Protein AF-K6UFD4-F1 (afdb_monomer_lite)

Radius of gyration: 28.48 Å; chains: 1; bounding box: 59×60×74 Å

Foldseek 3Di:
DDPVVVVVLVVVVVVVCVVCVVPPDPVVVVVVVVVNVVVVVLVVLLVVLVCLCPVDPDQQAQVSLQVSQVSLQVSLVPQDQDPDPSLVSSQVSQVVQLVSLVPYPDHPVPRDSHHDRSHDDDVCVVVVVVVVVVVVVVVVVVVVVVVVVVPDDCPPDDVVPPPPDD

Structure (mmCIF, N/CA/C/O ba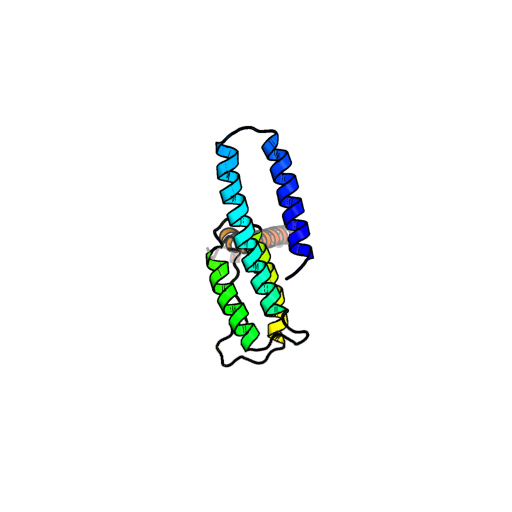ckbone):
data_AF-K6UFD4-F1
#
_entry.id   AF-K6UFD4-F1
#
loop_
_atom_site.group_PDB
_atom_site.id
_atom_site.type_symbol
_atom_site.label_atom_id
_atom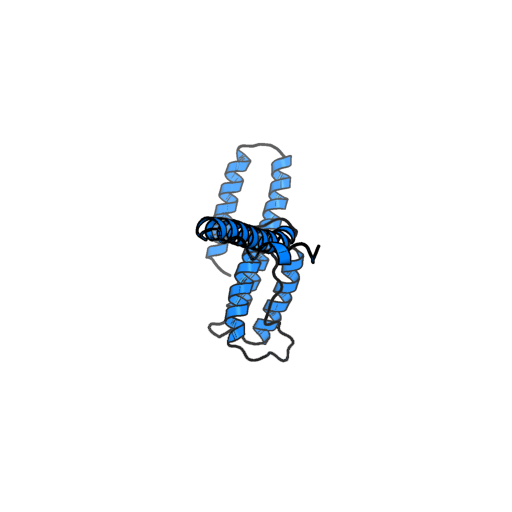_site.label_alt_id
_atom_site.label_comp_id
_atom_site.label_asym_id
_atom_site.label_entity_id
_atom_site.label_seq_id
_atom_site.pdbx_PDB_ins_code
_atom_site.Cartn_x
_atom_site.Cartn_y
_atom_site.Cartn_z
_atom_site.occupancy
_atom_site.B_iso_or_equiv
_atom_site.auth_seq_id
_atom_site.auth_comp_id
_atom_site.auth_asym_id
_atom_site.auth_atom_id
_atom_site.pdbx_PDB_model_num
ATOM 1 N N . LYS A 1 1 ? -2.598 -8.172 17.985 1.00 43.50 1 LYS A N 1
ATOM 2 C CA . LYS A 1 1 ? -3.278 -6.930 18.439 1.00 43.50 1 LYS A CA 1
ATOM 3 C C . LYS A 1 1 ? -2.211 -5.929 18.880 1.00 43.50 1 LYS A C 1
ATOM 5 O O . LYS A 1 1 ? -1.584 -6.137 19.914 1.00 43.50 1 LYS A O 1
ATOM 10 N N . ASN A 1 2 ? -1.927 -4.923 18.053 1.00 45.84 2 ASN A N 1
ATOM 11 C CA . ASN A 1 2 ? -0.802 -4.005 18.233 1.00 45.84 2 ASN A CA 1
ATOM 12 C C . ASN A 1 2 ? -1.137 -2.916 19.274 1.00 45.84 2 ASN A C 1
ATOM 14 O O . ASN A 1 2 ? -1.924 -2.007 19.019 1.00 45.84 2 ASN A O 1
ATOM 18 N N . LYS A 1 3 ? -0.582 -3.054 20.484 1.00 49.50 3 LYS A N 1
ATOM 19 C CA . LYS A 1 3 ? -0.939 -2.278 21.687 1.00 49.50 3 LYS A CA 1
ATOM 20 C C . LYS A 1 3 ? -0.714 -0.764 21.536 1.00 49.50 3 LYS A C 1
ATOM 22 O O . LYS A 1 3 ? -1.431 0.005 22.162 1.00 49.50 3 LYS A O 1
ATOM 27 N N . ASN A 1 4 ? 0.223 -0.343 20.684 1.00 59.38 4 ASN A N 1
ATOM 28 C CA . ASN A 1 4 ? 0.596 1.068 20.523 1.00 59.38 4 ASN A CA 1
ATOM 29 C C . ASN A 1 4 ? -0.404 1.872 19.682 1.00 59.38 4 ASN A C 1
ATOM 31 O O . ASN A 1 4 ? -0.636 3.041 19.977 1.00 59.38 4 ASN A O 1
ATOM 35 N N . TYR A 1 5 ? -1.038 1.244 18.687 1.00 59.28 5 TYR A N 1
ATOM 36 C CA . TYR A 1 5 ? -2.071 1.899 17.878 1.00 59.28 5 TYR A CA 1
ATOM 37 C C . TYR A 1 5 ? -3.279 2.287 18.733 1.00 59.28 5 TYR A C 1
ATOM 39 O O . TYR A 1 5 ? -3.730 3.425 18.682 1.00 59.28 5 TYR A O 1
ATOM 47 N N . ASN A 1 6 ? -3.733 1.371 19.593 1.00 63.78 6 ASN A N 1
ATOM 48 C CA . ASN A 1 6 ? -4.862 1.628 20.486 1.00 63.78 6 ASN A CA 1
ATOM 49 C C . ASN A 1 6 ? -4.595 2.801 21.439 1.00 63.78 6 ASN A C 1
ATOM 51 O O . ASN A 1 6 ? -5.511 3.546 21.754 1.00 63.78 6 ASN A O 1
ATOM 55 N N . VAL A 1 7 ? -3.350 2.983 21.887 1.00 74.56 7 VAL A N 1
ATOM 56 C CA . VAL A 1 7 ? -2.982 4.097 22.774 1.00 74.56 7 VAL A CA 1
ATOM 57 C C . VAL A 1 7 ? -3.005 5.429 22.025 1.00 74.56 7 VAL A C 1
ATOM 59 O O . VAL A 1 7 ? -3.594 6.383 22.520 1.00 74.56 7 VAL A O 1
ATOM 62 N N . ALA A 1 8 ? -2.406 5.494 20.832 1.00 68.38 8 ALA A N 1
ATOM 63 C CA . ALA A 1 8 ? -2.422 6.706 20.011 1.00 68.38 8 ALA A CA 1
ATOM 64 C C . ALA A 1 8 ? -3.846 7.083 19.571 1.00 68.38 8 ALA A C 1
ATOM 66 O O . ALA A 1 8 ? -4.207 8.257 19.590 1.00 68.38 8 ALA A O 1
ATOM 67 N N . PHE A 1 9 ? -4.659 6.080 19.233 1.00 70.00 9 PHE A N 1
ATOM 68 C CA . PHE A 1 9 ? -6.063 6.260 18.893 1.00 70.00 9 PHE A CA 1
ATOM 69 C C . PHE A 1 9 ? -6.863 6.819 20.075 1.00 70.00 9 PHE A C 1
ATOM 71 O O . PHE A 1 9 ? -7.503 7.854 19.930 1.00 70.00 9 PHE A O 1
ATOM 78 N N . ASN A 1 10 ? -6.749 6.206 21.258 1.00 74.19 10 ASN A N 1
ATOM 79 C CA . ASN A 1 10 ? -7.434 6.689 22.458 1.00 74.19 10 ASN A CA 1
ATOM 80 C C . ASN A 1 10 ? -7.034 8.132 22.795 1.00 74.19 10 ASN A C 1
ATOM 82 O O . ASN A 1 10 ? -7.895 8.955 23.076 1.00 74.19 10 ASN A O 1
ATOM 86 N N . LEU A 1 11 ? -5.741 8.458 22.692 1.00 78.00 11 LEU A N 1
ATOM 87 C CA . LEU A 1 11 ? -5.246 9.812 22.932 1.00 78.00 11 LEU A CA 1
ATOM 88 C C . LEU A 1 11 ? -5.854 10.823 21.943 1.00 78.00 11 LEU A C 1
ATOM 90 O O . LEU A 1 11 ? -6.285 11.899 22.348 1.00 78.00 11 LEU A O 1
ATOM 94 N N . TYR A 1 12 ? -5.903 10.482 20.652 1.00 69.31 12 TYR A N 1
ATOM 95 C CA . TYR A 1 12 ? -6.516 11.326 19.622 1.00 69.31 12 TYR A CA 1
ATOM 96 C C . TYR A 1 12 ? -8.007 11.556 19.895 1.00 69.31 12 TYR A C 1
ATOM 98 O O . TYR A 1 12 ? -8.468 12.698 19.861 1.00 69.31 12 TYR A O 1
ATOM 106 N N . THR A 1 13 ? -8.736 10.491 20.231 1.00 68.19 13 THR A N 1
ATOM 107 C CA . THR A 1 13 ? -10.149 10.555 20.615 1.00 68.19 13 THR A CA 1
ATOM 108 C C . THR A 1 13 ? -10.356 11.450 21.838 1.00 68.19 13 THR A C 1
ATOM 110 O O . THR A 1 13 ? -11.244 12.300 21.825 1.00 68.19 13 THR A O 1
ATOM 113 N N . ASP A 1 14 ? -9.505 11.343 22.860 1.00 78.38 14 ASP A N 1
ATOM 114 C CA . ASP A 1 14 ? -9.581 12.175 24.066 1.00 78.38 14 ASP A CA 1
ATOM 115 C C . ASP A 1 14 ? -9.354 13.667 23.760 1.00 78.38 14 ASP A C 1
ATOM 117 O O . ASP A 1 14 ? -10.111 14.524 24.231 1.00 78.38 14 ASP A O 1
ATOM 121 N N . PHE A 1 15 ? -8.362 13.997 22.924 1.00 75.25 15 PHE A N 1
ATOM 122 C CA . PHE A 1 15 ? -8.113 15.377 22.490 1.00 75.25 15 PHE A CA 1
ATOM 123 C C . PHE A 1 15 ? -9.288 15.958 21.698 1.00 75.25 15 PHE A C 1
ATOM 125 O O . PHE A 1 15 ? -9.712 17.089 21.957 1.00 75.25 15 PHE A O 1
ATOM 132 N N . LEU A 1 16 ? -9.837 15.185 20.758 1.00 69.56 16 LEU A N 1
ATOM 133 C CA . LEU A 1 16 ? -10.960 15.612 19.926 1.00 69.56 16 LEU A CA 1
ATOM 134 C C . LEU A 1 16 ? -12.228 15.823 20.771 1.00 69.56 16 LEU A C 1
ATOM 136 O O . LEU A 1 16 ? -12.911 16.839 20.632 1.00 69.56 16 LEU A O 1
ATOM 140 N N . ASN A 1 17 ? -12.500 14.905 21.704 1.00 70.31 17 ASN A N 1
ATOM 141 C CA . ASN A 1 17 ? -13.603 14.997 22.663 1.00 70.31 17 ASN A CA 1
ATOM 142 C C . ASN A 1 17 ? -13.525 16.269 23.512 1.00 70.31 17 ASN A C 1
ATOM 144 O O . ASN A 1 17 ? -14.539 16.941 23.700 1.00 70.31 17 ASN A O 1
ATOM 148 N N . SER A 1 18 ? -12.333 16.609 24.006 1.00 73.19 18 SER A N 1
ATOM 149 C CA . SER A 1 18 ? -12.105 17.801 24.829 1.00 73.19 18 SER A CA 1
ATOM 150 C C . SER A 1 18 ? -12.350 19.097 24.051 1.00 73.19 18 SER A C 1
ATOM 152 O O . SER A 1 18 ? -13.041 19.993 24.533 1.00 73.19 18 SER A O 1
ATOM 154 N N . TYR A 1 19 ? -11.860 19.180 22.810 1.00 65.19 19 TYR A N 1
ATOM 155 C CA . TYR A 1 19 ? -12.079 20.341 21.943 1.00 65.19 19 TYR A CA 1
ATOM 156 C C . TYR A 1 19 ? -13.569 20.564 21.636 1.00 65.19 19 TYR A C 1
ATOM 158 O O . TYR A 1 19 ? -14.054 21.692 21.693 1.00 65.19 19 TYR A O 1
ATOM 166 N N . ILE A 1 20 ? -14.305 19.483 21.364 1.00 65.00 20 ILE A N 1
ATOM 167 C CA . ILE A 1 20 ? -15.723 19.533 20.984 1.00 65.00 20 ILE A CA 1
ATOM 168 C C . ILE A 1 20 ? -16.639 19.753 22.190 1.00 65.00 20 ILE A C 1
ATOM 170 O O . ILE A 1 20 ? -17.625 20.465 22.066 1.00 65.00 20 ILE A O 1
ATOM 174 N N . SER A 1 21 ? -16.305 19.228 23.375 1.00 66.12 21 SER A N 1
ATOM 175 C CA . SER A 1 21 ? -17.102 19.450 24.599 1.00 66.12 21 SER A CA 1
ATOM 176 C C . SER A 1 21 ? -17.222 20.933 24.976 1.00 66.12 21 SER A C 1
ATOM 178 O O . SER A 1 21 ? -18.152 21.316 25.682 1.00 66.12 21 SER A O 1
ATOM 180 N N . ASN A 1 22 ? -16.315 21.774 24.470 1.00 64.00 22 ASN A N 1
ATOM 181 C CA . ASN A 1 22 ? -16.366 23.226 24.626 1.00 64.00 22 ASN A CA 1
ATOM 182 C C . ASN A 1 22 ? -17.291 23.932 23.605 1.00 64.00 22 ASN A C 1
ATOM 184 O O . ASN A 1 22 ? -17.552 25.119 23.769 1.00 64.00 22 ASN A O 1
ATOM 188 N N . ASN A 1 23 ? -17.807 23.227 22.588 1.00 59.75 23 ASN A N 1
ATOM 189 C CA . ASN A 1 23 ? -18.678 23.740 21.522 1.00 59.75 23 ASN A CA 1
ATOM 190 C C . ASN A 1 23 ? -19.965 22.883 21.419 1.00 59.75 23 ASN A C 1
ATOM 192 O O . ASN A 1 23 ? -19.977 21.832 20.784 1.00 59.75 23 ASN A O 1
ATOM 196 N N . GLN A 1 24 ? -21.062 23.325 22.047 1.00 57.75 24 GLN A N 1
ATOM 197 C CA . GLN A 1 24 ? -22.331 22.580 22.201 1.00 57.75 24 GLN A CA 1
ATOM 198 C C . GLN A 1 24 ? -23.243 22.540 20.950 1.00 57.75 24 GLN A C 1
ATOM 200 O O . GLN A 1 24 ? -24.464 22.629 21.075 1.00 57.75 24 GLN A O 1
ATOM 205 N N . ASP A 1 25 ? -22.701 22.381 19.743 1.00 64.44 25 ASP A N 1
ATOM 206 C CA . ASP A 1 25 ? -23.536 22.252 18.540 1.00 64.44 25 ASP A CA 1
ATOM 207 C C . ASP A 1 25 ? -23.754 20.778 18.167 1.00 64.44 25 ASP A C 1
ATOM 209 O O . ASP A 1 25 ? -22.836 20.041 17.811 1.00 64.44 25 ASP A O 1
ATOM 213 N N . ASN A 1 26 ? -25.014 20.346 18.187 1.00 62.06 26 ASN A N 1
ATOM 214 C CA . ASN A 1 26 ? -25.474 19.013 17.770 1.00 62.06 26 ASN A CA 1
ATOM 215 C C . ASN A 1 26 ? -25.066 18.629 16.329 1.00 62.06 26 ASN A C 1
ATOM 217 O O . ASN A 1 26 ? -24.885 17.450 16.027 1.00 62.06 26 ASN A O 1
ATOM 221 N N . ILE A 1 27 ? -24.871 19.615 15.451 1.00 62.03 27 ILE A N 1
ATOM 222 C CA . ILE A 1 27 ? -24.346 19.432 14.090 1.00 62.03 27 ILE A CA 1
ATOM 223 C C . ILE A 1 27 ? -22.873 18.986 14.124 1.00 62.03 27 ILE A C 1
ATOM 225 O O . ILE A 1 27 ? -22.475 18.116 13.348 1.00 62.03 27 ILE A O 1
ATOM 229 N N . ILE A 1 28 ? -22.077 19.529 15.053 1.00 64.06 28 ILE A N 1
ATOM 230 C CA . ILE A 1 28 ? -20.660 19.177 15.237 1.00 64.06 28 ILE A CA 1
ATOM 231 C C . ILE A 1 28 ? -20.537 17.731 15.733 1.00 64.06 28 ILE A C 1
ATOM 233 O O . ILE A 1 28 ? -19.641 17.009 15.300 1.00 64.06 28 ILE A O 1
ATOM 237 N N . GLN A 1 29 ? -21.466 17.279 16.579 1.00 64.06 29 GLN A N 1
ATOM 238 C CA . GLN A 1 29 ? -21.485 15.915 17.116 1.00 64.06 29 GLN A CA 1
ATOM 239 C C . GLN A 1 29 ? -21.703 14.849 16.023 1.00 64.06 29 GLN A C 1
ATOM 241 O O . GLN A 1 29 ? -20.949 13.882 15.954 1.00 64.06 29 GLN A O 1
ATOM 246 N N . ASN A 1 30 ? -22.686 15.038 15.137 1.00 62.84 30 ASN A N 1
ATOM 247 C CA . ASN A 1 30 ? -22.963 14.077 14.059 1.00 62.84 30 ASN A CA 1
ATOM 248 C C . ASN A 1 30 ? -21.835 14.049 13.017 1.00 62.84 30 ASN A C 1
ATOM 250 O O . ASN A 1 30 ? -21.415 12.981 12.576 1.00 62.84 30 ASN A O 1
ATOM 254 N N . TYR A 1 31 ? -21.307 15.225 12.663 1.00 60.22 31 TYR A N 1
ATOM 255 C CA . TYR A 1 31 ? -20.167 15.339 11.754 1.00 60.22 31 TYR A CA 1
ATOM 256 C C . TYR A 1 31 ? -18.913 14.657 12.327 1.00 60.22 31 TYR A C 1
ATOM 258 O O . TYR A 1 31 ? -18.156 14.016 11.601 1.00 60.22 31 TYR A O 1
ATOM 266 N N . LYS A 1 32 ? -18.718 14.733 13.649 1.00 66.19 32 LYS A N 1
ATOM 267 C CA . LYS A 1 32 ? -17.635 14.052 14.363 1.00 66.19 32 LYS A CA 1
ATOM 268 C C . LYS A 1 32 ? -17.750 12.531 14.279 1.00 66.19 32 LYS A C 1
ATOM 270 O O . LYS A 1 32 ? -16.756 11.900 13.940 1.00 66.19 32 LYS A O 1
ATOM 275 N N . GLU A 1 33 ? -18.912 11.945 14.564 1.00 64.50 33 GLU A N 1
ATOM 276 C CA . GLU A 1 33 ? -19.080 10.481 14.516 1.00 64.50 33 GLU A CA 1
ATOM 277 C C . GLU A 1 33 ? -18.791 9.924 13.115 1.00 64.50 33 GLU A C 1
ATOM 279 O O . GLU A 1 33 ? -18.127 8.896 12.963 1.00 64.50 33 GLU A O 1
ATOM 284 N N . GLU A 1 34 ? -19.228 10.641 12.079 1.00 65.50 34 GLU A N 1
ATOM 285 C CA . GLU A 1 34 ? -18.965 10.277 10.690 1.00 65.50 34 GLU A CA 1
ATOM 286 C C . GLU A 1 34 ? -17.476 10.428 10.329 1.00 65.50 34 GLU A C 1
ATOM 288 O O . GLU A 1 34 ? -16.876 9.505 9.771 1.00 65.50 34 GLU A O 1
ATOM 293 N N . CYS A 1 35 ? -16.839 11.540 10.713 1.00 66.81 35 CYS A N 1
ATOM 294 C CA . CYS A 1 35 ? -15.405 11.754 10.510 1.00 66.81 35 CYS A CA 1
ATOM 295 C C . CYS A 1 35 ? -14.535 10.730 11.255 1.00 66.81 35 CYS A C 1
ATOM 297 O O . CYS A 1 35 ? -13.601 10.186 10.665 1.00 66.81 35 CYS A O 1
ATOM 299 N N . GLU A 1 36 ? -14.831 10.443 12.525 1.00 69.56 36 GLU A N 1
ATOM 300 C CA . GLU A 1 36 ? -14.113 9.451 13.334 1.00 69.56 36 GLU A CA 1
ATOM 301 C C . GLU A 1 36 ? -14.218 8.061 12.712 1.00 69.56 36 GLU A C 1
ATOM 303 O O . GLU A 1 36 ? -13.204 7.376 12.565 1.00 69.56 36 GLU A O 1
ATOM 308 N N . LYS A 1 37 ? -15.421 7.668 12.279 1.00 71.25 37 LYS A N 1
ATOM 309 C CA . LYS A 1 37 ? -15.645 6.392 11.600 1.00 71.25 37 LYS A CA 1
ATOM 310 C C . LYS A 1 37 ? -14.833 6.290 10.308 1.00 71.25 37 LYS A C 1
ATOM 312 O O . LYS A 1 37 ? -14.149 5.291 10.105 1.00 71.25 37 LYS A O 1
ATOM 317 N N . ILE A 1 38 ? -14.834 7.334 9.476 1.00 74.12 38 ILE A N 1
ATOM 318 C CA . ILE A 1 38 ? -14.065 7.360 8.222 1.00 74.12 38 ILE A CA 1
ATOM 319 C C . ILE A 1 38 ? -12.556 7.266 8.489 1.00 74.12 38 ILE A C 1
ATOM 321 O O . ILE A 1 38 ? -11.854 6.516 7.805 1.00 74.12 38 ILE A O 1
ATOM 325 N N . ILE A 1 39 ? -12.039 8.011 9.473 1.00 75.94 39 ILE A N 1
ATOM 326 C CA . ILE A 1 39 ? -10.616 7.977 9.844 1.00 75.94 39 ILE A CA 1
ATOM 327 C C . ILE A 1 39 ? -10.238 6.586 10.357 1.00 75.94 39 ILE A C 1
ATOM 329 O O . ILE A 1 39 ? -9.211 6.041 9.945 1.00 75.94 39 ILE A O 1
ATOM 333 N N . LEU A 1 40 ? -11.069 5.990 11.213 1.00 76.44 40 LEU A N 1
ATOM 334 C CA . LEU A 1 40 ? -10.867 4.651 11.762 1.00 76.44 40 LEU A CA 1
ATOM 335 C C . LEU A 1 40 ? -10.843 3.574 10.685 1.00 76.44 40 LEU A C 1
ATOM 337 O O . LEU A 1 40 ? -9.906 2.779 10.637 1.00 76.44 40 LEU A O 1
ATOM 341 N N . GLU A 1 41 ? -11.844 3.562 9.808 1.00 83.56 41 GLU A N 1
ATOM 342 C CA . GLU A 1 41 ? -11.959 2.585 8.726 1.00 83.56 41 GLU A CA 1
ATOM 343 C C . GLU A 1 41 ? -10.747 2.653 7.792 1.00 83.56 41 GLU A C 1
ATOM 345 O O . GLU A 1 41 ? -10.125 1.633 7.488 1.00 83.56 41 GLU A O 1
ATOM 350 N N . LYS A 1 42 ? -10.347 3.864 7.390 1.00 87.19 42 LYS A N 1
ATOM 351 C CA . LYS A 1 42 ? -9.161 4.083 6.552 1.00 87.19 42 LYS A CA 1
ATOM 352 C C . LYS A 1 42 ? -7.865 3.684 7.256 1.00 87.19 42 LYS A C 1
ATOM 354 O O . LYS A 1 42 ? -7.021 3.018 6.658 1.00 87.19 42 LYS A O 1
ATOM 359 N N . SER A 1 43 ? -7.715 4.032 8.531 1.00 84.25 43 SER A N 1
ATOM 360 C CA . SER A 1 43 ? -6.540 3.650 9.324 1.00 84.25 43 SER A CA 1
ATOM 361 C C . SER A 1 43 ? -6.425 2.133 9.460 1.00 84.25 43 SER A C 1
ATOM 363 O O . SER A 1 43 ? -5.341 1.580 9.280 1.00 84.25 43 SER A O 1
ATOM 365 N N . ALA A 1 44 ? -7.542 1.450 9.720 1.00 85.31 44 ALA A N 1
ATOM 366 C CA . ALA A 1 44 ? -7.586 -0.001 9.844 1.00 85.31 44 ALA A CA 1
ATOM 367 C C . ALA A 1 44 ? -7.135 -0.698 8.553 1.00 85.31 44 ALA A C 1
ATOM 369 O O . ALA A 1 44 ? -6.330 -1.623 8.619 1.00 85.31 44 ALA A O 1
ATOM 370 N N . LYS A 1 45 ? -7.563 -0.204 7.384 1.00 91.12 45 LYS A N 1
ATOM 371 C CA . LYS A 1 45 ? -7.137 -0.722 6.070 1.00 91.12 45 LYS A CA 1
ATOM 372 C C . LYS A 1 45 ? -5.627 -0.603 5.849 1.00 91.12 45 LYS A C 1
ATOM 374 O O . LYS A 1 45 ? -4.980 -1.556 5.418 1.00 91.12 45 LYS A O 1
ATOM 379 N N . VAL A 1 46 ? -5.035 0.553 6.172 1.00 91.06 46 VAL A N 1
ATOM 380 C CA . VAL A 1 46 ? -3.574 0.739 6.062 1.00 91.06 46 VAL A CA 1
ATOM 381 C C . VAL A 1 46 ? -2.838 -0.203 7.015 1.00 91.06 46 VAL A C 1
ATOM 383 O O . VAL A 1 46 ? -1.850 -0.828 6.629 1.00 91.06 46 VAL A O 1
ATOM 386 N N . ILE A 1 47 ? -3.325 -0.343 8.249 1.00 87.06 47 ILE A N 1
ATOM 387 C CA . ILE A 1 47 ? -2.744 -1.264 9.232 1.00 87.06 47 ILE A CA 1
ATOM 388 C C . ILE A 1 47 ? -2.825 -2.704 8.737 1.00 87.06 47 ILE A C 1
ATOM 390 O O . ILE A 1 47 ? -1.822 -3.407 8.805 1.00 87.06 47 ILE A O 1
ATOM 394 N N . GLU A 1 48 ? -3.961 -3.127 8.184 1.00 89.94 48 GLU A N 1
ATOM 395 C CA . GLU A 1 48 ? -4.131 -4.464 7.617 1.00 89.94 48 GLU A CA 1
ATOM 396 C C . GLU A 1 48 ? -3.108 -4.748 6.507 1.00 89.94 48 GLU A C 1
ATOM 398 O O . GLU A 1 48 ? -2.514 -5.829 6.479 1.00 89.94 48 GLU A O 1
ATOM 403 N N . LEU A 1 49 ? -2.838 -3.781 5.622 1.00 91.81 49 LEU A N 1
ATOM 404 C CA . LEU A 1 49 ? -1.784 -3.919 4.612 1.00 91.81 49 LEU A CA 1
ATOM 405 C C . LEU A 1 49 ? -0.411 -4.142 5.253 1.00 91.81 49 LEU A C 1
ATOM 407 O O . LEU A 1 49 ? 0.298 -5.074 4.876 1.00 91.81 49 LEU A O 1
ATOM 411 N N . TYR A 1 50 ? -0.035 -3.321 6.235 1.00 89.56 50 TYR A N 1
ATOM 412 C CA . TYR A 1 50 ? 1.257 -3.449 6.912 1.00 89.56 50 TYR A CA 1
ATOM 413 C C . TYR A 1 50 ? 1.371 -4.722 7.752 1.00 89.56 50 TYR A C 1
ATOM 415 O O . TYR A 1 50 ? 2.450 -5.311 7.799 1.00 89.56 50 TYR A O 1
ATOM 423 N N . GLU A 1 51 ? 0.295 -5.164 8.400 1.00 86.69 51 GLU A N 1
ATOM 424 C CA . GLU A 1 51 ? 0.264 -6.427 9.134 1.00 86.69 51 GLU A CA 1
ATOM 425 C C . GLU A 1 51 ? 0.396 -7.610 8.177 1.00 86.69 51 GLU A C 1
ATOM 427 O O . GLU A 1 51 ? 1.213 -8.483 8.434 1.00 86.69 51 GLU A O 1
ATOM 432 N N . ASN A 1 52 ? -0.306 -7.625 7.040 1.00 84.94 52 ASN A N 1
ATOM 433 C CA . ASN A 1 52 ?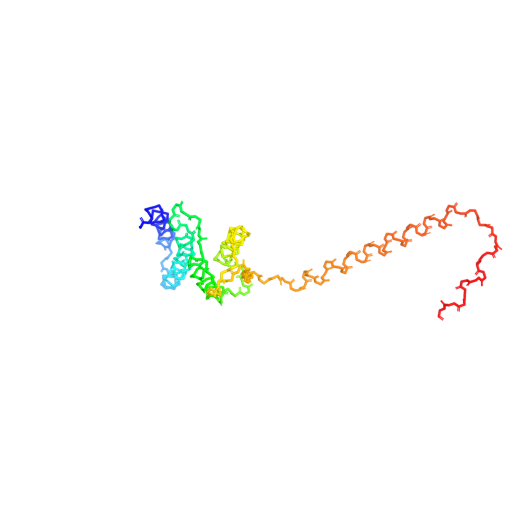 -0.151 -8.682 6.034 1.00 84.94 52 ASN A CA 1
ATOM 434 C C . ASN A 1 52 ? 1.241 -8.674 5.384 1.00 84.94 52 ASN A C 1
ATOM 436 O O . ASN A 1 52 ? 1.794 -9.733 5.104 1.00 84.94 52 ASN A O 1
ATOM 440 N N . PHE A 1 53 ? 1.823 -7.493 5.177 1.00 86.19 53 PHE A N 1
ATOM 441 C CA . PHE A 1 53 ? 3.139 -7.322 4.561 1.00 86.19 53 PHE A CA 1
ATOM 442 C C . PHE A 1 53 ? 4.315 -7.651 5.494 1.00 86.19 53 PHE A C 1
ATOM 444 O O . PHE A 1 53 ? 5.401 -8.003 5.021 1.00 86.19 53 PHE A O 1
ATOM 451 N N . ASN A 1 54 ? 4.116 -7.498 6.807 1.00 80.88 54 ASN A N 1
ATOM 452 C CA . ASN A 1 54 ? 5.117 -7.762 7.843 1.00 80.88 54 ASN A CA 1
ATOM 453 C C . ASN A 1 54 ? 4.822 -9.022 8.667 1.00 80.88 54 ASN A C 1
ATOM 455 O O . ASN A 1 54 ? 5.602 -9.331 9.569 1.00 80.88 54 ASN A O 1
ATOM 459 N N . ASN A 1 55 ? 3.708 -9.718 8.412 1.00 67.25 55 ASN A N 1
ATOM 460 C CA . ASN A 1 55 ? 3.411 -10.958 9.108 1.00 67.25 55 ASN A CA 1
ATOM 461 C C . ASN A 1 55 ? 4.467 -11.980 8.717 1.00 67.25 55 ASN A C 1
ATOM 463 O O . ASN A 1 55 ? 4.648 -12.299 7.543 1.00 67.25 55 ASN A O 1
ATOM 467 N N . ASP A 1 56 ? 5.127 -12.469 9.754 1.00 52.34 56 ASP A N 1
ATOM 468 C CA . ASP A 1 56 ? 6.296 -13.325 9.759 1.00 52.34 56 ASP A CA 1
ATOM 469 C C . ASP A 1 56 ? 7.613 -12.575 9.571 1.00 52.34 56 ASP A C 1
ATOM 471 O O . ASP A 1 56 ? 7.846 -11.833 8.625 1.00 52.34 56 ASP A O 1
ATOM 475 N N . SER A 1 57 ? 8.558 -12.891 10.452 1.00 54.94 57 SER A N 1
ATOM 476 C CA . SER A 1 57 ? 10.001 -12.630 10.362 1.00 54.94 57 SER A CA 1
ATOM 477 C C . SER A 1 57 ? 10.672 -13.209 9.097 1.00 54.94 57 SER A C 1
ATOM 479 O O . SER A 1 57 ? 11.889 -13.390 9.047 1.00 54.94 57 SER A O 1
ATOM 481 N N . LYS A 1 58 ? 9.879 -13.522 8.069 1.00 58.72 58 LYS A N 1
ATOM 482 C CA . LYS A 1 58 ? 10.232 -14.057 6.765 1.00 58.72 58 LYS A CA 1
ATOM 483 C C . LYS A 1 58 ? 9.902 -13.016 5.702 1.00 58.72 58 LYS A C 1
ATOM 485 O O . LYS A 1 58 ? 8.903 -12.313 5.759 1.00 58.72 58 LYS A O 1
ATOM 490 N N . ILE A 1 59 ? 10.751 -12.961 4.686 1.00 67.50 59 ILE A N 1
ATOM 491 C CA . ILE A 1 59 ? 10.514 -12.195 3.463 1.00 67.50 59 ILE A CA 1
ATOM 492 C C . ILE A 1 59 ? 9.114 -12.549 2.925 1.00 67.50 59 ILE A C 1
ATOM 494 O O . ILE A 1 59 ? 8.839 -13.729 2.699 1.00 67.50 59 ILE A O 1
ATOM 498 N N . CYS A 1 60 ? 8.243 -11.546 2.751 1.00 74.31 60 CYS A N 1
ATOM 499 C CA . CYS A 1 60 ? 6.914 -11.690 2.142 1.00 74.31 60 CYS A CA 1
ATOM 500 C C . CYS A 1 60 ? 7.053 -12.441 0.808 1.00 74.31 60 CYS A C 1
ATOM 502 O O . CYS A 1 60 ? 7.718 -11.952 -0.094 1.00 74.31 60 CYS A O 1
ATOM 504 N N . LYS A 1 61 ? 6.497 -13.654 0.694 1.00 82.44 61 LYS A N 1
ATOM 505 C CA . LYS A 1 61 ? 6.560 -14.489 -0.527 1.00 82.44 61 LYS A CA 1
ATOM 506 C C . LYS A 1 61 ? 5.327 -14.277 -1.409 1.00 82.44 61 LYS A C 1
ATOM 508 O O . LYS A 1 61 ? 4.501 -13.420 -1.123 1.00 82.44 61 LYS A O 1
ATOM 513 N N . CYS A 1 62 ? 5.165 -15.094 -2.448 1.00 86.81 62 CYS A N 1
ATOM 514 C CA . CYS A 1 62 ? 4.096 -14.954 -3.433 1.00 86.81 62 CYS A CA 1
ATOM 515 C C . CYS A 1 62 ? 2.669 -14.926 -2.877 1.00 86.81 62 CYS A C 1
ATOM 517 O O . CYS A 1 62 ? 1.858 -14.157 -3.384 1.00 86.81 62 CYS A O 1
ATOM 519 N N . ASP A 1 63 ? 2.339 -15.693 -1.840 1.00 87.88 63 ASP A N 1
ATOM 520 C CA . ASP A 1 63 ? 0.979 -15.665 -1.275 1.00 87.88 63 ASP A CA 1
ATOM 521 C C . ASP A 1 63 ? 0.708 -14.369 -0.502 1.00 87.88 63 ASP A C 1
ATOM 523 O O . ASP A 1 63 ? -0.341 -13.744 -0.660 1.00 87.88 63 ASP A O 1
ATOM 527 N N . CYS A 1 64 ? 1.707 -13.910 0.258 1.00 87.44 64 CYS A N 1
ATOM 528 C CA . CYS A 1 64 ? 1.694 -12.596 0.898 1.00 87.44 64 CYS A CA 1
ATOM 529 C C . CYS A 1 64 ? 1.600 -11.478 -0.152 1.00 87.44 64 CYS A C 1
ATOM 531 O O . CYS A 1 64 ? 0.765 -10.585 -0.022 1.00 87.44 64 CYS A O 1
ATOM 533 N N . ALA A 1 65 ? 2.395 -11.566 -1.224 1.00 89.25 65 ALA A N 1
ATOM 534 C CA . ALA A 1 65 ? 2.400 -10.620 -2.333 1.00 89.25 65 ALA A CA 1
ATOM 535 C C . ALA A 1 65 ? 1.024 -10.527 -2.993 1.00 89.25 65 ALA A C 1
ATOM 537 O O . ALA A 1 65 ? 0.496 -9.434 -3.176 1.00 89.25 65 ALA A O 1
ATOM 538 N N . LYS A 1 66 ? 0.410 -11.680 -3.284 1.00 91.94 66 LYS A N 1
ATOM 539 C CA . LYS A 1 66 ? -0.912 -11.749 -3.902 1.00 91.94 66 LYS A CA 1
ATOM 540 C C . LYS A 1 66 ? -1.951 -11.058 -3.030 1.00 91.94 66 LYS A C 1
ATOM 542 O O . LYS A 1 66 ? -2.566 -10.097 -3.488 1.00 91.94 66 LYS A O 1
ATOM 547 N N . LYS A 1 67 ? -2.046 -11.462 -1.759 1.00 91.88 67 LYS A N 1
ATOM 548 C CA . LYS A 1 67 ? -2.981 -10.880 -0.790 1.00 91.88 67 LYS A CA 1
ATOM 549 C C . LYS A 1 67 ? -2.782 -9.371 -0.628 1.00 91.88 67 LYS A C 1
ATOM 551 O O . LYS A 1 67 ? -3.750 -8.622 -0.697 1.00 91.88 67 LYS A O 1
ATOM 556 N N . CYS A 1 68 ? -1.539 -8.922 -0.446 1.00 92.25 68 CYS A N 1
ATOM 557 C CA . CYS A 1 68 ? -1.230 -7.499 -0.306 1.00 92.25 68 CYS A CA 1
ATOM 558 C C . CYS A 1 68 ? -1.600 -6.720 -1.570 1.00 92.25 68 CYS A C 1
ATOM 560 O O . CYS A 1 68 ? -2.201 -5.658 -1.463 1.00 92.25 68 CYS A O 1
ATOM 562 N N . SER A 1 69 ? -1.275 -7.247 -2.756 1.00 93.50 69 SER A N 1
ATOM 563 C CA . SER A 1 69 ? -1.578 -6.574 -4.019 1.00 93.50 69 SER A CA 1
ATOM 564 C C . SER A 1 69 ? -3.078 -6.469 -4.289 1.00 93.50 69 SER A C 1
ATOM 566 O O . SER A 1 69 ? -3.534 -5.426 -4.746 1.00 93.50 69 SER A O 1
ATOM 568 N N . ASP A 1 70 ? -3.849 -7.507 -3.960 1.00 95.06 70 ASP A N 1
ATOM 569 C CA . ASP A 1 70 ? -5.294 -7.519 -4.183 1.00 95.06 70 ASP A CA 1
ATOM 570 C C . ASP A 1 70 ? -6.007 -6.542 -3.232 1.00 95.06 70 ASP A C 1
ATOM 572 O O . ASP A 1 70 ? -6.778 -5.701 -3.696 1.00 95.06 70 ASP A O 1
ATOM 576 N N . LEU A 1 71 ? -5.675 -6.574 -1.931 1.00 95.31 71 LEU A N 1
ATOM 577 C CA . LEU A 1 71 ? -6.198 -5.615 -0.945 1.00 95.31 71 LEU A CA 1
ATOM 578 C C . LEU A 1 71 ? -5.817 -4.178 -1.304 1.00 95.31 71 LEU A C 1
ATOM 580 O O . LEU A 1 71 ? -6.646 -3.273 -1.258 1.00 95.31 71 LEU A O 1
ATOM 584 N N . TYR A 1 72 ? -4.566 -3.965 -1.713 1.00 95.56 72 TYR A N 1
ATOM 585 C CA . TYR A 1 72 ? -4.092 -2.649 -2.116 1.00 95.56 72 TYR A CA 1
ATOM 586 C C . TYR A 1 72 ? -4.914 -2.082 -3.276 1.00 95.56 72 TYR A C 1
ATOM 588 O O . TYR A 1 72 ? -5.363 -0.939 -3.206 1.00 95.56 72 TYR A O 1
ATOM 596 N N . ILE A 1 73 ? -5.137 -2.881 -4.326 1.00 94.50 73 ILE A N 1
ATOM 597 C CA . ILE A 1 73 ? -5.909 -2.479 -5.511 1.00 94.50 73 ILE A CA 1
ATOM 598 C C . ILE A 1 73 ? -7.358 -2.135 -5.148 1.00 94.50 73 ILE A C 1
ATOM 600 O O . ILE A 1 73 ? -7.959 -1.268 -5.782 1.00 94.50 73 ILE A O 1
ATOM 604 N N . GLU A 1 74 ? -7.938 -2.798 -4.151 1.00 94.38 74 GLU A N 1
ATOM 605 C CA . GLU A 1 74 ? -9.260 -2.444 -3.642 1.00 94.38 74 GLU A CA 1
ATOM 606 C C . GLU A 1 74 ? -9.238 -1.092 -2.920 1.00 94.38 74 GLU A C 1
ATOM 608 O O . GLU A 1 74 ? -10.021 -0.203 -3.251 1.00 94.38 74 GLU A O 1
ATOM 613 N N . TYR A 1 75 ? -8.284 -0.897 -2.013 1.00 93.25 75 TYR A N 1
ATOM 614 C CA . TYR A 1 75 ? -8.177 0.293 -1.166 1.00 93.25 75 TYR A CA 1
ATOM 615 C C . TYR A 1 75 ? -7.868 1.576 -1.939 1.00 93.25 75 TYR A C 1
ATOM 617 O O . TYR A 1 75 ? -8.425 2.633 -1.638 1.00 93.25 75 TYR A O 1
ATOM 625 N N . VAL A 1 76 ? -7.052 1.505 -2.993 1.00 92.25 76 VAL A N 1
ATOM 626 C CA . VAL A 1 76 ? -6.774 2.681 -3.838 1.00 92.25 76 VAL A CA 1
ATOM 627 C C . VAL A 1 76 ? -7.995 3.171 -4.621 1.00 92.25 76 VAL A C 1
ATOM 629 O O . VAL A 1 76 ? -7.994 4.312 -5.073 1.00 92.25 76 VAL A O 1
ATOM 632 N N . LYS A 1 77 ? -9.065 2.375 -4.767 1.00 89.81 77 LYS A N 1
ATOM 633 C CA . LYS A 1 77 ? -10.310 2.849 -5.406 1.00 89.81 77 LYS A CA 1
ATOM 634 C C . LYS A 1 77 ? -11.033 3.898 -4.564 1.00 89.81 77 LYS A C 1
ATOM 636 O O . LYS A 1 77 ? -11.816 4.672 -5.103 1.00 89.81 77 LYS A O 1
ATOM 641 N N . GLU A 1 78 ? -10.751 3.945 -3.265 1.00 88.19 78 GLU A N 1
ATOM 642 C CA . GLU A 1 78 ? -11.291 4.943 -2.337 1.00 88.19 78 GLU A CA 1
ATOM 643 C C . GLU A 1 78 ? -10.480 6.251 -2.346 1.00 88.19 78 GLU A C 1
ATOM 645 O O . GLU A 1 78 ? -10.821 7.215 -1.650 1.00 88.19 78 GLU A O 1
ATOM 650 N N . CYS A 1 79 ? -9.412 6.306 -3.150 1.00 85.94 79 CYS A N 1
ATOM 651 C CA . CYS A 1 79 ? -8.640 7.514 -3.387 1.00 85.94 79 CYS A CA 1
ATOM 652 C C . CYS A 1 79 ? -9.308 8.411 -4.431 1.00 85.94 79 CYS A C 1
ATOM 654 O O . CYS A 1 79 ? -9.228 8.195 -5.641 1.00 85.94 79 CYS A O 1
ATOM 656 N N . ASN A 1 80 ? -9.952 9.469 -3.938 1.00 72.00 80 ASN A N 1
ATOM 657 C CA . ASN A 1 80 ? -10.478 10.561 -4.754 1.00 72.00 80 ASN A CA 1
ATOM 658 C C . ASN A 1 80 ? -9.393 11.626 -5.006 1.00 72.00 80 ASN A C 1
ATOM 660 O O . ASN A 1 80 ? -8.344 11.598 -4.376 1.00 72.00 80 ASN A O 1
ATOM 664 N N . ASN A 1 81 ? -9.653 12.595 -5.895 1.00 59.75 81 ASN A N 1
ATOM 665 C CA . ASN A 1 81 ? -8.714 13.670 -6.289 1.00 59.75 81 ASN A CA 1
ATOM 666 C C . ASN A 1 81 ? -8.203 14.564 -5.137 1.00 59.75 81 ASN A C 1
ATOM 668 O O . ASN A 1 81 ? -7.409 15.465 -5.389 1.00 59.75 81 ASN A O 1
ATOM 672 N N . ASN A 1 82 ? -8.670 14.353 -3.908 1.00 53.31 82 ASN A N 1
ATOM 673 C CA . ASN A 1 82 ? -8.223 15.105 -2.750 1.00 53.31 82 ASN A CA 1
ATOM 674 C C . ASN A 1 82 ? -7.153 14.294 -2.025 1.00 53.31 82 ASN A C 1
ATOM 676 O O . ASN A 1 82 ? -7.431 13.168 -1.605 1.00 53.31 82 ASN A O 1
ATOM 680 N N . ASP A 1 83 ? -5.977 14.909 -1.869 1.00 54.47 83 ASP A N 1
ATOM 681 C CA . ASP A 1 83 ? -4.857 14.493 -1.018 1.00 54.47 83 ASP A CA 1
ATOM 682 C C . ASP A 1 83 ? -5.339 14.229 0.413 1.00 54.47 83 ASP A C 1
ATOM 684 O O . ASP A 1 83 ? -5.243 15.069 1.306 1.00 54.47 83 ASP A O 1
ATOM 688 N N . ASN A 1 84 ? -5.918 13.055 0.635 1.00 70.69 84 ASN A N 1
ATOM 689 C CA . ASN A 1 84 ? -6.220 12.579 1.966 1.00 70.69 84 ASN A CA 1
ATOM 690 C C . ASN A 1 84 ? -5.003 11.794 2.466 1.00 70.69 84 ASN A C 1
ATOM 692 O O . ASN A 1 84 ? -4.360 11.058 1.713 1.00 70.69 84 ASN A O 1
ATOM 696 N N . ASP A 1 85 ? -4.669 11.974 3.744 1.00 83.38 85 ASP A N 1
ATOM 697 C CA . ASP A 1 85 ? -3.500 11.343 4.366 1.00 83.38 85 ASP A CA 1
ATOM 698 C C . ASP A 1 85 ? -3.494 9.817 4.165 1.00 83.38 85 ASP A C 1
ATOM 700 O O . ASP A 1 85 ? -2.438 9.212 4.011 1.00 83.38 85 ASP A O 1
ATOM 704 N N . TYR A 1 86 ? -4.677 9.209 4.048 1.00 87.44 86 TYR A N 1
ATOM 705 C CA . TYR A 1 86 ? -4.854 7.800 3.708 1.00 87.44 86 TYR A CA 1
ATOM 706 C C . TYR A 1 86 ? -4.217 7.405 2.363 1.00 87.44 86 TYR A C 1
ATOM 708 O O . TYR A 1 86 ? -3.447 6.450 2.315 1.00 87.44 86 TYR A O 1
ATOM 716 N N . CYS A 1 87 ? -4.466 8.144 1.281 1.00 89.94 87 CYS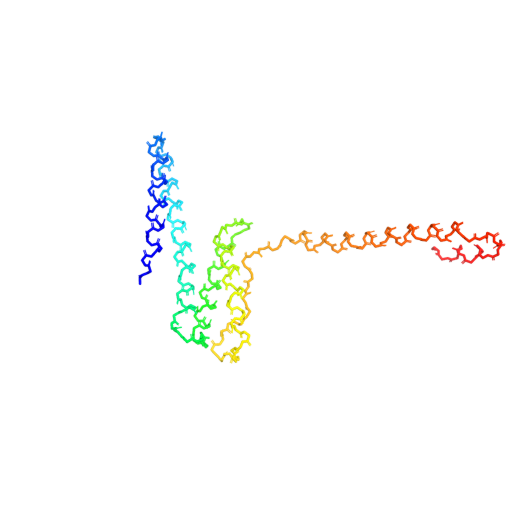 A N 1
ATOM 717 C CA . CYS A 1 87 ? -3.889 7.854 -0.035 1.00 89.94 87 CYS A CA 1
ATOM 718 C C . CYS A 1 87 ? -2.380 8.086 -0.066 1.00 89.94 87 CYS A C 1
ATOM 720 O O . CYS A 1 87 ? -1.659 7.326 -0.710 1.00 89.94 87 CYS A O 1
ATOM 722 N N . ARG A 1 88 ? -1.883 9.078 0.682 1.00 88.56 88 ARG A N 1
ATOM 723 C CA . ARG A 1 88 ? -0.439 9.276 0.852 1.00 88.56 88 ARG A CA 1
ATOM 724 C C . ARG A 1 88 ? 0.203 8.089 1.571 1.00 88.56 88 ARG A C 1
ATOM 726 O O . ARG A 1 88 ? 1.256 7.619 1.148 1.00 88.56 88 ARG A O 1
ATOM 733 N N . GLU A 1 89 ? -0.454 7.545 2.593 1.00 91.38 89 GLU A N 1
ATOM 734 C CA . GLU A 1 89 ? 0.027 6.329 3.255 1.00 91.38 89 GLU A CA 1
ATOM 735 C C . GLU A 1 89 ? -0.046 5.082 2.360 1.00 91.38 89 GLU A C 1
ATOM 737 O O . GLU A 1 89 ? 0.844 4.230 2.430 1.00 91.38 89 GLU A O 1
ATOM 742 N N . LEU A 1 90 ? -1.034 4.983 1.464 1.00 93.62 90 LEU A N 1
ATOM 743 C CA . LEU A 1 90 ? -1.061 3.938 0.435 1.00 93.62 90 LEU A CA 1
ATOM 744 C C . LEU A 1 90 ? 0.085 4.098 -0.584 1.00 93.62 90 LEU A C 1
ATOM 746 O O . LEU A 1 90 ? 0.693 3.101 -0.969 1.00 93.62 90 LEU A O 1
ATOM 750 N N . GLU A 1 91 ? 0.446 5.315 -0.999 1.00 93.06 91 GLU A N 1
ATOM 751 C CA . GLU A 1 91 ? 1.635 5.529 -1.847 1.00 93.06 91 GLU A CA 1
ATOM 752 C C . GLU A 1 91 ? 2.924 5.124 -1.105 1.00 93.06 91 GLU A C 1
ATOM 754 O O . GLU A 1 91 ? 3.756 4.390 -1.646 1.00 93.06 91 GLU A O 1
ATOM 759 N N . ASN A 1 92 ? 3.057 5.490 0.176 1.00 93.12 92 ASN A N 1
ATOM 760 C CA . ASN A 1 92 ? 4.183 5.065 1.017 1.00 93.12 92 ASN A CA 1
ATOM 761 C C . ASN A 1 92 ? 4.282 3.535 1.122 1.00 93.12 92 ASN A C 1
ATOM 763 O O . ASN A 1 92 ? 5.376 2.965 1.052 1.00 93.12 92 ASN A O 1
ATOM 767 N N . PHE A 1 93 ? 3.143 2.858 1.300 1.00 93.69 93 PHE A N 1
ATOM 768 C CA . PHE A 1 93 ? 3.085 1.400 1.322 1.00 93.69 93 PHE A CA 1
ATOM 769 C C . PHE A 1 93 ? 3.532 0.802 -0.015 1.00 93.69 93 PHE A C 1
ATOM 771 O O . PHE A 1 93 ? 4.352 -0.120 -0.019 1.00 93.69 93 PHE A O 1
ATOM 778 N N . LYS A 1 94 ? 3.056 1.351 -1.142 1.00 94.38 94 LYS A N 1
ATOM 779 C CA . LYS A 1 94 ? 3.451 0.915 -2.486 1.00 94.38 94 LYS A CA 1
ATOM 780 C C . LYS A 1 94 ? 4.966 0.918 -2.654 1.00 94.38 94 LYS A C 1
ATOM 782 O O . LYS A 1 94 ? 5.516 -0.100 -3.064 1.00 94.38 94 LYS A O 1
ATOM 787 N N . HIS A 1 95 ? 5.651 2.002 -2.290 1.00 93.31 95 HIS A N 1
ATOM 788 C CA . HIS A 1 95 ? 7.107 2.074 -2.433 1.00 93.31 95 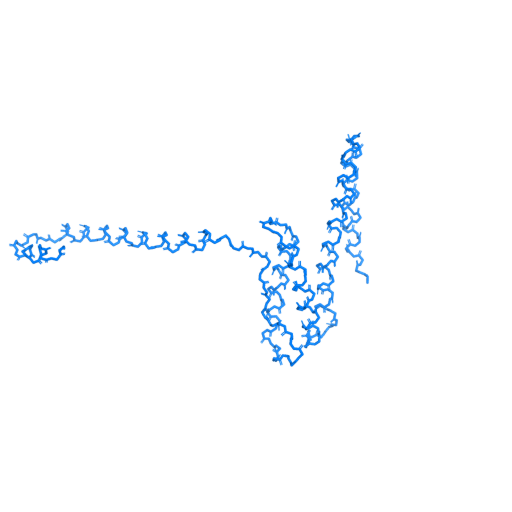HIS A CA 1
ATOM 789 C C . HIS A 1 95 ? 7.826 0.955 -1.669 1.00 93.31 95 HIS A C 1
ATOM 791 O O . HIS A 1 95 ? 8.685 0.277 -2.233 1.00 93.31 95 HIS A O 1
ATOM 797 N N . LYS A 1 96 ? 7.430 0.705 -0.414 1.00 91.38 96 LYS A N 1
ATOM 798 C CA . LYS A 1 96 ? 8.000 -0.379 0.406 1.00 91.38 96 LYS A CA 1
ATOM 799 C C . LYS A 1 96 ? 7.712 -1.756 -0.186 1.00 91.38 96 LYS A C 1
ATOM 801 O O . LYS A 1 96 ? 8.575 -2.633 -0.173 1.00 91.38 96 LYS A O 1
ATOM 806 N N . TYR A 1 97 ? 6.492 -1.957 -0.676 1.00 91.69 97 TYR A N 1
ATOM 807 C CA . T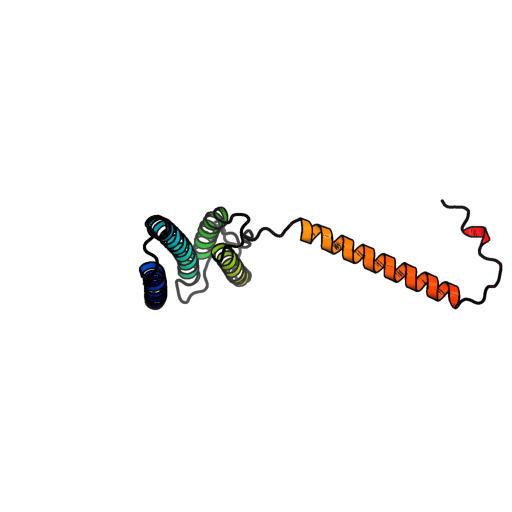YR A 1 97 ? 6.071 -3.206 -1.293 1.00 91.69 97 TYR A CA 1
ATOM 808 C C . TYR A 1 97 ? 6.886 -3.504 -2.556 1.00 91.69 97 TYR A C 1
ATOM 810 O O . TYR A 1 97 ? 7.499 -4.567 -2.652 1.00 91.69 97 TYR A O 1
ATOM 818 N N . GLU A 1 98 ? 6.950 -2.553 -3.489 1.00 92.00 98 GLU A N 1
ATOM 819 C CA . GLU A 1 98 ? 7.664 -2.706 -4.759 1.00 92.00 98 GLU A CA 1
ATOM 820 C C . GLU A 1 98 ? 9.166 -2.904 -4.547 1.00 92.00 98 GLU A C 1
ATOM 822 O O . GLU A 1 98 ? 9.782 -3.719 -5.232 1.00 92.00 98 GLU A O 1
ATOM 827 N N . GLU A 1 99 ? 9.760 -2.216 -3.566 1.00 90.31 99 GLU A N 1
ATOM 828 C CA . GLU A 1 99 ? 11.159 -2.416 -3.190 1.00 90.31 99 GLU A CA 1
ATOM 829 C C . GLU A 1 99 ? 11.428 -3.863 -2.762 1.00 90.31 99 GLU A C 1
ATOM 831 O O . GLU A 1 99 ? 12.360 -4.485 -3.274 1.00 90.31 99 GLU A O 1
ATOM 836 N N . LYS A 1 100 ? 10.581 -4.437 -1.895 1.00 86.12 100 LYS A N 1
ATOM 837 C CA . LYS A 1 100 ? 10.709 -5.850 -1.507 1.00 86.12 100 LYS A CA 1
ATOM 838 C C . LYS A 1 100 ? 10.436 -6.800 -2.677 1.00 86.12 100 LYS A C 1
ATOM 840 O O . LYS A 1 100 ? 11.101 -7.824 -2.786 1.00 86.12 100 LYS A O 1
ATOM 845 N N . MET A 1 101 ? 9.507 -6.470 -3.576 1.00 87.44 101 MET A N 1
ATOM 846 C CA . MET A 1 101 ? 9.179 -7.315 -4.734 1.00 87.44 101 MET A CA 1
ATOM 847 C C . MET A 1 101 ? 10.294 -7.407 -5.780 1.00 87.44 101 MET A C 1
ATOM 849 O O . MET A 1 101 ? 10.282 -8.340 -6.586 1.00 87.44 101 MET A O 1
ATOM 853 N N . LYS A 1 102 ? 11.290 -6.510 -5.754 1.00 87.31 102 LYS A N 1
ATOM 854 C CA . LYS A 1 102 ? 12.472 -6.601 -6.631 1.00 87.31 102 LYS A CA 1
ATOM 855 C C . LYS A 1 102 ? 13.275 -7.884 -6.414 1.00 87.31 102 LYS A C 1
ATOM 857 O O . LYS A 1 102 ? 13.839 -8.399 -7.373 1.00 87.31 102 LYS A O 1
ATOM 862 N N . SER A 1 103 ? 13.336 -8.392 -5.181 1.00 81.12 103 SER A N 1
ATOM 863 C CA . SER A 1 103 ? 14.135 -9.574 -4.824 1.00 81.12 103 SER A CA 1
ATOM 864 C C . SER A 1 103 ? 13.361 -10.894 -4.896 1.00 81.12 103 SER A C 1
ATOM 866 O O . SER A 1 103 ? 13.944 -11.955 -4.686 1.00 81.12 103 SER A O 1
ATOM 868 N N . ILE A 1 104 ? 12.061 -10.848 -5.197 1.00 81.50 104 ILE A N 1
ATOM 869 C CA . ILE A 1 104 ? 11.185 -12.021 -5.234 1.00 81.50 104 ILE A CA 1
ATOM 870 C C . ILE A 1 104 ? 11.004 -12.456 -6.691 1.00 81.50 104 ILE A C 1
ATOM 872 O O . ILE A 1 104 ? 10.737 -11.633 -7.571 1.00 81.50 104 ILE A O 1
ATOM 876 N N . GLU A 1 105 ? 11.142 -13.753 -6.970 1.00 79.62 105 GLU A N 1
ATOM 877 C CA . GLU A 1 105 ? 10.859 -14.308 -8.298 1.00 79.62 105 GLU A CA 1
ATOM 878 C C . GLU A 1 105 ? 9.408 -14.048 -8.724 1.00 79.62 105 GLU A C 1
ATOM 880 O O . GLU A 1 105 ? 8.538 -13.696 -7.929 1.00 79.62 105 GLU A O 1
ATOM 885 N N . THR A 1 106 ? 9.136 -14.131 -10.023 1.00 80.44 106 THR A N 1
ATOM 886 C CA . THR A 1 106 ? 7.786 -13.881 -10.531 1.00 80.44 106 THR A CA 1
ATOM 887 C C . THR A 1 106 ? 6.807 -14.905 -9.969 1.00 80.44 106 THR A C 1
ATOM 889 O O . THR A 1 106 ? 6.990 -16.110 -10.114 1.00 80.44 106 THR A O 1
ATOM 892 N N . CYS A 1 107 ? 5.752 -14.410 -9.332 1.00 84.56 107 CYS A N 1
ATOM 893 C CA . CYS A 1 107 ? 4.750 -15.243 -8.697 1.00 84.56 107 CYS A CA 1
ATOM 894 C C . CYS A 1 107 ? 3.732 -15.756 -9.716 1.00 84.56 107 CYS A C 1
ATOM 896 O O . CYS A 1 107 ? 3.068 -14.970 -10.391 1.00 84.56 107 CYS A O 1
ATOM 898 N N . SER A 1 108 ? 3.567 -17.077 -9.798 1.00 85.56 108 SER A N 1
ATOM 899 C CA . SER A 1 108 ? 2.608 -17.731 -10.702 1.00 85.56 108 SER A CA 1
ATOM 900 C C . SER A 1 108 ? 1.142 -17.513 -10.309 1.00 85.56 108 SER A C 1
ATOM 902 O O . SER A 1 108 ? 0.250 -17.705 -11.128 1.00 85.56 108 SER A O 1
ATOM 904 N N . ASN A 1 109 ? 0.883 -17.069 -9.077 1.00 84.31 109 ASN A N 1
ATOM 905 C CA . ASN A 1 109 ? -0.455 -16.801 -8.545 1.00 84.31 109 ASN A CA 1
ATOM 906 C C . ASN A 1 109 ? -1.031 -15.426 -8.952 1.00 84.31 109 ASN A C 1
ATOM 908 O O . ASN A 1 109 ? -2.074 -15.018 -8.441 1.00 84.31 109 ASN A O 1
ATOM 912 N N . GLY A 1 110 ? -0.362 -14.697 -9.854 1.00 83.44 110 GLY A N 1
ATOM 913 C CA . GLY A 1 110 ? -0.833 -13.402 -10.349 1.00 83.44 110 GLY A CA 1
ATOM 914 C C . GLY A 1 110 ? -0.706 -12.264 -9.332 1.00 83.44 110 GLY A C 1
ATOM 915 O O . GLY A 1 110 ? -1.547 -11.362 -9.316 1.00 83.44 110 GLY A O 1
ATOM 916 N N . ALA A 1 111 ? 0.295 -12.317 -8.447 1.00 87.31 111 ALA A N 1
ATOM 917 C CA . ALA A 1 111 ? 0.639 -11.194 -7.578 1.00 87.31 111 ALA A CA 1
ATOM 918 C C . ALA A 1 111 ? 1.234 -10.042 -8.398 1.00 87.31 111 ALA A C 1
ATOM 920 O O . ALA A 1 111 ? 2.163 -10.240 -9.188 1.00 87.31 111 ALA A O 1
ATOM 921 N N . HIS A 1 112 ? 0.735 -8.825 -8.187 1.00 87.88 112 HIS A N 1
ATOM 922 C CA . HIS A 1 112 ? 1.266 -7.654 -8.880 1.00 87.88 112 HIS A CA 1
ATOM 923 C C . HIS A 1 112 ? 2.587 -7.234 -8.239 1.00 87.88 112 HIS A C 1
ATOM 925 O O . HIS A 1 112 ? 2.633 -6.974 -7.040 1.00 87.88 112 HIS A O 1
ATOM 931 N N . LYS A 1 113 ? 3.665 -7.146 -9.027 1.00 88.19 113 LYS A N 1
ATOM 932 C CA . LYS A 1 113 ? 4.954 -6.603 -8.556 1.00 88.19 113 LYS A CA 1
ATOM 933 C C . LYS A 1 113 ? 4.991 -5.080 -8.539 1.00 88.19 113 LYS A C 1
ATOM 935 O O . LYS A 1 113 ? 5.711 -4.514 -7.729 1.00 88.19 113 LYS A O 1
ATOM 940 N N . ILE A 1 114 ? 4.244 -4.455 -9.446 1.00 90.88 114 ILE A N 1
ATOM 941 C CA . ILE A 1 114 ? 4.111 -3.005 -9.584 1.00 90.88 114 ILE A CA 1
ATOM 942 C C . ILE A 1 114 ? 2.658 -2.670 -9.278 1.00 90.88 114 ILE A C 1
ATOM 944 O O . ILE A 1 114 ? 1.751 -3.277 -9.853 1.00 90.88 114 ILE A O 1
ATOM 948 N N . LEU A 1 115 ? 2.445 -1.736 -8.363 1.00 93.31 115 LEU A N 1
ATOM 949 C CA . LEU A 1 115 ? 1.130 -1.319 -7.905 1.00 93.31 115 LEU A CA 1
ATOM 950 C C . LEU A 1 115 ? 0.733 0.014 -8.564 1.00 93.31 115 LEU A C 1
ATOM 952 O O . LEU A 1 115 ? 1.594 0.849 -8.861 1.00 93.31 115 LEU A O 1
ATOM 956 N N . PRO A 1 116 ? -0.565 0.259 -8.814 1.00 91.06 116 PRO A N 1
ATOM 957 C CA . PRO A 1 116 ? -1.024 1.559 -9.302 1.00 91.06 116 PRO A CA 1
ATOM 958 C C . PRO A 1 116 ? -0.742 2.652 -8.261 1.00 91.06 116 PRO A C 1
ATOM 960 O O . PRO A 1 116 ? -0.777 2.384 -7.066 1.00 91.06 116 PRO A O 1
ATOM 963 N N . SER A 1 117 ? -0.443 3.882 -8.691 1.00 89.06 117 SER A N 1
ATOM 964 C CA . SER A 1 117 ? -0.345 4.998 -7.738 1.00 89.06 117 SER A CA 1
ATOM 965 C C . SER A 1 117 ? -1.755 5.468 -7.344 1.00 89.06 117 SER A C 1
ATOM 967 O O . SER A 1 117 ? -2.586 5.639 -8.241 1.00 89.06 117 SER A O 1
ATOM 969 N N . PRO A 1 118 ? -2.047 5.698 -6.049 1.00 87.19 118 PRO A N 1
ATOM 970 C CA . PRO A 1 118 ? -3.271 6.345 -5.602 1.00 87.19 118 PRO A CA 1
ATOM 971 C C . PRO A 1 118 ? -3.226 7.866 -5.800 1.00 87.19 118 PRO A C 1
ATOM 973 O O . PRO A 1 118 ? -4.274 8.511 -5.792 1.00 87.19 118 PRO A O 1
ATOM 976 N N . ILE A 1 119 ? -2.035 8.448 -5.984 1.00 83.00 119 ILE A N 1
ATOM 977 C CA . ILE A 1 119 ? -1.858 9.880 -6.204 1.00 83.00 119 ILE A CA 1
ATOM 978 C C . ILE A 1 119 ? -2.035 10.155 -7.692 1.00 83.00 119 ILE A C 1
ATOM 980 O O . ILE A 1 119 ? -1.247 9.726 -8.538 1.00 83.00 119 ILE A O 1
ATOM 984 N N . LYS A 1 120 ? -3.078 10.912 -8.027 1.00 72.69 120 LYS A N 1
ATOM 985 C CA . LYS A 1 120 ? -3.242 11.420 -9.385 1.00 72.69 120 LYS A CA 1
ATOM 986 C C . LYS A 1 120 ? -2.249 12.551 -9.580 1.00 72.69 120 LYS A C 1
ATOM 988 O O . LYS A 1 120 ? -2.428 13.640 -9.048 1.00 72.69 120 LYS A O 1
ATOM 993 N N . GLN A 1 121 ? -1.196 12.284 -10.343 1.00 63.31 121 GLN A N 1
ATOM 994 C CA . GLN A 1 121 ? -0.325 13.347 -10.823 1.00 63.31 121 GLN A CA 1
ATOM 995 C C . GLN A 1 121 ? -1.178 14.324 -11.632 1.00 63.31 121 GLN A C 1
ATOM 997 O O . GLN A 1 121 ? -1.908 13.906 -12.536 1.00 63.31 121 GLN A O 1
ATOM 1002 N N . ASP A 1 122 ? -1.116 15.613 -11.295 1.00 61.50 122 ASP A N 1
ATOM 1003 C CA . ASP A 1 122 ? -1.800 16.633 -12.077 1.00 61.50 122 ASP A CA 1
ATOM 1004 C C . ASP A 1 122 ? -1.235 16.586 -13.502 1.00 61.50 122 ASP A C 1
ATOM 1006 O O . ASP A 1 122 ? -0.075 16.928 -13.746 1.00 61.50 122 ASP A O 1
ATOM 1010 N N . LEU A 1 123 ? -2.060 16.135 -14.452 1.00 65.56 123 LEU A N 1
ATOM 1011 C CA . LEU A 1 123 ? -1.712 16.065 -15.872 1.00 65.56 123 LEU A CA 1
ATOM 1012 C C . LEU A 1 123 ? -1.187 17.416 -16.374 1.00 65.56 123 LEU A C 1
ATOM 1014 O O . LEU A 1 123 ? -0.340 17.460 -17.266 1.00 65.56 123 LEU A O 1
ATOM 1018 N N . ARG A 1 124 ? -1.631 18.521 -15.764 1.00 67.50 124 ARG A N 1
ATOM 1019 C CA . ARG A 1 124 ? -1.129 19.861 -16.045 1.00 67.50 124 ARG A CA 1
ATOM 1020 C C . ARG A 1 124 ? 0.358 19.989 -15.726 1.00 67.50 124 ARG A C 1
ATOM 1022 O O . ARG A 1 124 ? 1.088 20.543 -16.535 1.00 67.50 124 ARG A O 1
ATOM 1029 N N . VAL A 1 125 ? 0.824 19.465 -14.595 1.00 69.38 125 VAL A N 1
ATOM 1030 C CA . VAL A 1 125 ? 2.241 19.516 -14.200 1.00 69.38 125 VAL A CA 1
ATOM 1031 C C . VAL A 1 125 ? 3.096 18.709 -15.177 1.00 69.38 125 VAL A C 1
ATOM 1033 O O . VAL A 1 125 ? 4.125 19.203 -15.636 1.00 69.38 125 VAL A O 1
ATOM 1036 N N . ILE A 1 126 ? 2.628 17.523 -15.579 1.00 78.56 126 ILE A N 1
ATOM 1037 C CA . ILE A 1 126 ? 3.316 16.671 -16.563 1.00 78.56 126 ILE A CA 1
ATOM 1038 C C . ILE A 1 126 ? 3.467 17.387 -17.913 1.00 78.56 126 ILE A C 1
ATOM 1040 O O . ILE A 1 126 ? 4.506 17.267 -18.556 1.00 78.56 126 ILE A O 1
ATOM 1044 N N . VAL A 1 127 ? 2.459 18.156 -18.335 1.00 84.38 127 VAL A N 1
ATOM 1045 C CA . VAL A 1 127 ? 2.482 18.904 -19.604 1.00 84.38 127 VAL A CA 1
ATOM 1046 C C . VAL A 1 127 ? 3.258 20.223 -19.494 1.00 84.38 127 VAL A C 1
ATOM 1048 O O . VAL A 1 127 ? 3.952 20.605 -20.432 1.00 84.38 127 VAL A O 1
ATOM 1051 N N . ILE A 1 128 ? 3.189 20.926 -18.361 1.00 88.75 128 ILE A N 1
ATOM 1052 C CA . ILE A 1 128 ? 3.846 22.230 -18.171 1.00 88.75 128 ILE A CA 1
ATOM 1053 C C . ILE A 1 128 ? 5.371 22.092 -18.104 1.00 88.75 128 ILE A C 1
ATOM 1055 O O . ILE A 1 128 ? 6.079 22.910 -18.693 1.00 88.75 128 ILE A O 1
ATOM 1059 N N . ILE A 1 129 ? 5.890 21.067 -17.422 1.00 91.19 129 ILE A N 1
ATOM 1060 C CA . ILE A 1 129 ? 7.338 20.863 -17.252 1.00 91.19 129 ILE A CA 1
ATOM 1061 C C . ILE A 1 129 ? 8.101 20.854 -18.594 1.00 91.19 129 ILE A C 1
ATOM 1063 O O . ILE A 1 129 ? 9.023 21.662 -18.744 1.00 91.19 129 ILE A O 1
ATOM 1067 N N . PRO A 1 130 ? 7.745 20.026 -19.600 1.00 94.00 130 PRO A N 1
ATOM 1068 C CA . PRO A 1 130 ? 8.463 20.013 -20.872 1.00 94.00 130 PRO A CA 1
ATOM 1069 C C . PRO A 1 130 ? 8.329 21.337 -21.636 1.00 94.00 130 PRO A C 1
ATOM 1071 O O . PRO A 1 130 ? 9.293 21.767 -22.266 1.00 94.00 130 PRO A O 1
ATOM 1074 N N . ILE A 1 131 ? 7.187 22.029 -21.539 1.00 94.62 131 ILE A N 1
ATOM 1075 C CA . ILE A 1 131 ? 6.982 23.340 -22.177 1.00 94.62 131 ILE A CA 1
ATOM 1076 C C . ILE A 1 131 ? 7.947 24.382 -21.599 1.00 94.62 131 ILE A C 1
ATOM 1078 O O . ILE A 1 131 ? 8.590 25.111 -22.356 1.00 94.62 131 ILE A O 1
ATOM 1082 N N . ILE A 1 132 ? 8.099 24.434 -20.272 1.00 95.31 132 ILE A N 1
ATOM 1083 C CA . ILE A 1 132 ? 9.037 25.353 -19.611 1.00 95.31 132 ILE A CA 1
ATOM 1084 C C . ILE A 1 132 ? 10.477 25.044 -20.033 1.00 95.31 132 ILE A C 1
ATOM 1086 O O . ILE A 1 132 ? 11.232 25.959 -20.364 1.00 95.31 132 ILE A O 1
ATOM 1090 N N . ILE A 1 133 ? 10.863 23.767 -20.079 1.00 96.00 133 ILE A N 1
ATOM 1091 C CA . ILE A 1 133 ? 12.220 23.360 -20.473 1.00 96.00 133 ILE A CA 1
ATOM 1092 C C . ILE A 1 133 ? 12.510 23.758 -21.927 1.00 96.00 133 ILE A C 1
ATOM 1094 O O . ILE A 1 133 ? 13.536 24.374 -22.205 1.00 96.00 133 ILE A O 1
ATOM 1098 N N . LEU A 1 134 ? 11.594 23.477 -22.856 1.00 96.25 134 LEU A N 1
ATOM 1099 C CA . LEU A 1 134 ? 11.761 23.842 -24.267 1.00 96.25 134 LEU A CA 1
ATOM 1100 C C . LEU A 1 134 ? 11.825 25.359 -24.464 1.00 96.25 134 LEU A C 1
ATOM 1102 O O . LEU A 1 134 ? 12.643 25.855 -25.242 1.00 96.25 134 LEU A O 1
ATOM 1106 N N . THR A 1 135 ? 10.989 26.102 -23.738 1.00 95.56 135 THR A N 1
ATOM 1107 C CA . THR A 1 135 ? 10.945 27.568 -23.815 1.00 95.56 135 THR A CA 1
ATOM 1108 C C . THR A 1 135 ? 12.228 28.185 -23.267 1.00 95.56 135 THR A C 1
ATOM 1110 O O . THR A 1 135 ? 12.821 29.050 -23.911 1.00 95.56 135 THR A O 1
ATOM 1113 N N . THR A 1 136 ? 12.701 27.715 -22.111 1.00 95.69 136 THR A N 1
ATOM 1114 C CA . THR A 1 136 ? 13.951 28.201 -21.507 1.00 95.69 136 THR A CA 1
ATOM 1115 C C . THR A 1 136 ? 15.157 27.870 -22.379 1.00 95.69 136 THR A C 1
ATOM 1117 O O . THR A 1 136 ? 15.986 28.746 -22.614 1.00 95.69 136 THR A O 1
ATOM 1120 N N . LEU A 1 137 ? 15.227 26.660 -22.944 1.00 95.44 137 LEU A N 1
ATOM 1121 C CA . LEU A 1 137 ? 16.298 26.274 -23.862 1.00 95.44 137 LEU A CA 1
ATOM 1122 C C . LEU A 1 137 ? 16.297 27.135 -25.136 1.00 95.44 137 LEU A C 1
ATOM 1124 O O . LEU A 1 137 ? 17.346 27.630 -25.546 1.00 95.44 137 LEU A O 1
ATOM 1128 N N . SER A 1 138 ? 15.121 27.373 -25.724 1.00 94.06 138 SER A N 1
ATOM 1129 C CA . SER A 1 138 ? 14.971 28.234 -26.907 1.00 94.06 138 SER A CA 1
ATOM 1130 C C . SER A 1 138 ? 15.402 29.674 -26.620 1.00 94.06 138 SER A C 1
ATOM 1132 O O . SER A 1 138 ? 16.116 30.283 -27.417 1.00 94.06 138 SER A O 1
ATOM 1134 N N . PHE A 1 139 ? 15.020 30.210 -25.458 1.00 93.56 139 PHE A N 1
ATOM 1135 C CA . PHE A 1 139 ? 15.412 31.550 -25.028 1.00 93.56 139 PHE A CA 1
ATOM 1136 C C . PHE A 1 139 ? 16.928 31.663 -24.810 1.00 93.56 139 PHE A C 1
ATOM 1138 O O . PHE A 1 139 ? 17.548 32.615 -25.285 1.00 93.56 139 PHE A O 1
ATOM 1145 N N . LEU A 1 140 ? 17.549 30.671 -24.163 1.00 92.75 140 LEU A N 1
ATOM 1146 C CA . LEU A 1 140 ? 19.002 30.626 -23.973 1.00 92.75 140 LEU A CA 1
ATOM 1147 C C . LEU A 1 140 ? 19.749 30.604 -25.313 1.00 92.75 140 LEU A C 1
ATOM 1149 O O . LEU A 1 140 ? 20.695 31.370 -25.498 1.00 92.75 140 LEU A O 1
ATOM 1153 N N . LEU A 1 141 ? 19.304 29.785 -26.271 1.00 90.25 141 LEU A N 1
ATOM 1154 C CA . LEU A 1 141 ? 19.888 29.740 -27.616 1.00 90.25 141 LEU A CA 1
ATOM 1155 C C . LEU A 1 141 ? 19.757 31.080 -28.347 1.00 90.25 141 LEU A C 1
ATOM 1157 O O . LEU A 1 141 ? 20.715 31.530 -28.974 1.00 90.25 141 LEU A O 1
ATOM 1161 N N . PHE A 1 142 ? 18.601 31.738 -28.239 1.00 89.06 142 PHE A N 1
ATOM 1162 C CA . PHE A 1 142 ? 18.371 33.050 -28.841 1.00 89.06 142 PHE A CA 1
ATOM 1163 C C . PHE A 1 142 ? 19.318 34.120 -28.278 1.00 89.06 142 PHE A C 1
ATOM 1165 O O . PHE A 1 142 ? 19.928 34.874 -29.041 1.00 89.06 142 PHE A O 1
ATOM 1172 N N . VAL A 1 143 ? 19.487 34.157 -26.953 1.00 89.75 143 VAL A N 1
ATOM 1173 C CA . VAL A 1 143 ? 20.418 35.080 -26.287 1.00 89.75 143 VAL A CA 1
ATOM 1174 C C . VAL A 1 143 ? 21.859 34.802 -26.722 1.00 89.75 143 VAL A C 1
ATOM 1176 O O . VAL A 1 143 ? 22.560 35.728 -27.126 1.00 89.75 143 VAL A O 1
ATOM 1179 N N . LEU A 1 144 ? 22.291 33.537 -26.723 1.00 82.38 144 LEU A N 1
ATOM 1180 C CA . LEU A 1 144 ? 23.640 33.152 -27.154 1.00 82.38 144 LEU A CA 1
ATOM 1181 C C . LEU A 1 144 ? 23.905 33.494 -28.626 1.00 82.38 144 LEU A C 1
ATOM 1183 O O . LEU A 1 144 ? 24.988 33.973 -28.958 1.00 82.38 144 LEU A O 1
ATOM 1187 N N . TYR A 1 145 ? 22.923 33.289 -29.507 1.00 81.50 145 TYR A N 1
ATOM 1188 C CA . TYR A 1 145 ? 23.025 33.660 -30.918 1.00 81.50 145 TYR A CA 1
ATOM 1189 C C . TYR A 1 145 ? 23.211 35.170 -31.089 1.00 81.50 145 TYR A C 1
ATOM 1191 O O . TYR A 1 145 ? 24.111 35.596 -31.809 1.00 81.50 145 TYR A O 1
ATOM 1199 N N . LYS A 1 146 ? 22.415 35.983 -30.382 1.00 74.62 146 LYS A N 1
ATOM 1200 C CA . LYS A 1 146 ? 22.533 37.449 -30.388 1.00 74.62 146 LYS A CA 1
ATOM 1201 C C . LYS A 1 146 ? 23.898 37.931 -29.893 1.00 74.62 146 LYS A C 1
ATOM 1203 O O . LYS A 1 146 ? 24.478 38.800 -30.535 1.00 74.62 146 LYS A O 1
ATOM 1208 N N . VAL A 1 147 ? 24.413 37.365 -28.799 1.00 77.81 147 VAL A N 1
ATOM 1209 C CA . VAL A 1 147 ? 25.736 37.719 -28.247 1.00 77.81 147 VAL A CA 1
ATOM 1210 C C . VAL A 1 147 ? 26.849 37.344 -29.230 1.00 77.81 147 VAL A C 1
ATOM 1212 O O . VAL A 1 147 ? 27.693 38.172 -29.555 1.00 77.81 147 VAL A O 1
ATOM 1215 N N . LYS A 1 148 ? 26.791 36.144 -29.818 1.00 64.38 148 LYS A N 1
ATOM 1216 C CA . LYS A 1 148 ? 27.783 35.679 -30.799 1.00 64.38 148 LYS A CA 1
ATOM 1217 C C . LYS A 1 148 ? 27.753 36.468 -32.115 1.00 64.38 148 LYS A C 1
ATOM 1219 O O . LYS A 1 148 ? 28.785 36.602 -32.764 1.00 64.38 148 LYS A O 1
ATOM 1224 N N . LEU A 1 149 ? 26.592 37.003 -32.508 1.00 56.75 149 LEU A N 1
ATOM 1225 C CA . LEU A 1 149 ? 26.462 37.914 -33.653 1.00 56.75 149 LEU A CA 1
ATOM 1226 C C . LEU A 1 149 ? 27.102 39.285 -33.386 1.00 56.75 149 LEU A C 1
ATOM 1228 O O . LEU A 1 149 ? 27.510 39.953 -34.331 1.00 56.75 149 LEU A O 1
ATOM 1232 N N . PHE A 1 150 ? 27.161 39.703 -32.118 1.00 53.47 150 PHE A N 1
ATOM 1233 C CA . PHE A 1 150 ? 27.734 40.980 -31.695 1.00 53.47 150 PHE A CA 1
ATOM 1234 C C . PHE A 1 150 ? 29.271 40.931 -31.618 1.00 53.47 150 PHE A C 1
ATOM 1236 O O . PHE A 1 150 ? 29.924 41.930 -31.902 1.00 53.47 150 PHE A O 1
ATOM 1243 N N . ASP A 1 151 ? 29.843 39.757 -31.323 1.00 54.38 151 ASP A N 1
ATOM 1244 C CA . ASP A 1 151 ? 31.297 39.531 -31.252 1.00 54.38 151 ASP A CA 1
ATOM 1245 C C . ASP A 1 151 ? 31.959 39.198 -32.609 1.00 54.38 151 ASP A C 1
ATOM 1247 O O . ASP A 1 151 ? 33.184 39.080 -32.695 1.00 54.38 151 ASP A O 1
ATOM 1251 N N . LEU A 1 152 ? 31.188 39.036 -33.693 1.00 54.19 152 LEU A N 1
ATOM 1252 C CA . LEU A 1 152 ? 31.742 38.822 -35.035 1.00 54.19 152 LEU A CA 1
ATOM 1253 C C . LEU A 1 152 ? 32.028 40.172 -35.721 1.00 54.19 152 LEU A C 1
ATOM 1255 O O . LEU A 1 152 ? 31.095 40.952 -35.927 1.00 54.19 152 LEU A O 1
ATOM 1259 N N . PRO A 1 153 ? 33.276 40.461 -36.153 1.00 52.44 153 PRO A N 1
ATOM 1260 C CA . PRO A 1 153 ? 33.556 41.654 -36.941 1.00 52.44 153 PRO A CA 1
ATOM 1261 C C . PRO A 1 153 ? 32.809 41.529 -38.270 1.00 52.44 153 PRO A C 1
ATOM 1263 O O . PRO A 1 153 ? 33.005 40.573 -39.022 1.00 52.44 153 PRO A O 1
ATOM 1266 N N . ILE A 1 154 ? 31.908 42.475 -38.537 1.00 53.06 154 ILE A N 1
ATOM 1267 C CA . ILE A 1 154 ? 31.013 42.470 -39.696 1.00 53.06 154 ILE A CA 1
ATOM 1268 C C . ILE A 1 154 ? 31.860 42.548 -40.975 1.00 53.06 154 ILE A C 1
ATOM 1270 O O . ILE A 1 154 ? 32.189 43.636 -41.442 1.00 53.06 154 ILE A O 1
ATOM 1274 N N . ASN A 1 155 ? 32.211 41.400 -41.564 1.00 48.69 155 ASN A N 1
ATOM 1275 C CA . ASN A 1 155 ? 32.701 41.345 -42.935 1.00 48.69 155 ASN A CA 1
ATOM 1276 C C . ASN A 1 155 ? 31.547 40.953 -43.865 1.00 48.69 155 ASN A C 1
ATOM 1278 O O . ASN A 1 155 ? 30.917 39.899 -43.753 1.00 48.69 155 ASN A O 1
ATOM 1282 N N . ASN A 1 156 ? 31.240 41.883 -44.756 1.00 48.84 156 ASN A N 1
ATOM 1283 C CA . ASN A 1 156 ? 29.951 42.104 -45.392 1.00 48.84 156 ASN A CA 1
ATOM 1284 C C . ASN A 1 156 ? 29.688 41.165 -46.592 1.00 48.84 156 ASN A C 1
ATOM 1286 O O . ASN A 1 156 ? 29.522 41.635 -47.715 1.00 48.84 156 ASN A O 1
ATOM 1290 N N . ARG A 1 157 ? 29.708 39.833 -46.401 1.00 47.25 157 ARG A N 1
ATOM 1291 C CA . ARG A 1 157 ? 29.527 38.877 -47.523 1.00 47.25 157 ARG A CA 1
ATOM 1292 C C . ARG A 1 157 ? 28.568 37.699 -47.329 1.00 47.25 157 ARG A C 1
ATOM 1294 O O . ARG A 1 157 ? 28.284 37.026 -48.313 1.00 47.25 157 ARG A O 1
ATOM 1301 N N . TYR A 1 158 ? 28.031 37.451 -46.132 1.00 51.69 158 TYR A N 1
ATOM 1302 C CA . TYR A 1 158 ? 27.241 36.230 -45.871 1.00 51.69 158 TYR A CA 1
ATOM 1303 C C . TYR A 1 158 ? 25.723 36.438 -45.723 1.00 51.69 158 TYR A C 1
ATOM 1305 O O . TYR A 1 158 ? 24.980 35.459 -45.680 1.00 51.69 158 TYR A O 1
ATOM 1313 N N . TYR A 1 159 ? 25.233 37.683 -45.707 1.00 50.66 159 TYR A N 1
ATOM 1314 C CA . TYR A 1 159 ? 23.802 37.971 -45.511 1.00 50.66 159 TYR A CA 1
ATOM 1315 C C . TYR A 1 159 ? 22.912 37.682 -46.730 1.00 50.66 159 TYR A C 1
ATOM 1317 O O . TYR A 1 159 ? 21.695 37.626 -46.588 1.00 50.66 159 TYR A O 1
ATOM 1325 N N . THR A 1 160 ? 23.479 37.426 -47.911 1.00 44.19 160 THR A N 1
ATOM 1326 C CA . THR A 1 160 ? 22.675 37.152 -49.115 1.00 44.19 160 THR A CA 1
ATOM 1327 C C . THR A 1 160 ? 22.035 35.755 -49.112 1.00 44.19 160 THR A C 1
ATOM 1329 O O . THR A 1 160 ? 21.075 35.530 -49.838 1.00 44.19 160 THR A O 1
ATOM 1332 N N . TYR A 1 161 ? 22.500 34.816 -48.278 1.00 49.47 161 TYR A N 1
ATOM 1333 C CA . TYR A 1 161 ? 22.008 33.427 -48.303 1.00 49.47 161 TYR A CA 1
ATOM 1334 C C . TYR A 1 161 ? 20.822 33.137 -47.371 1.00 49.47 161 TYR A C 1
ATOM 1336 O O . TYR A 1 161 ? 20.183 32.100 -47.523 1.00 49.47 161 TYR A O 1
ATOM 1344 N N . TYR A 1 162 ? 20.485 34.036 -46.440 1.00 50.41 162 TYR A N 1
ATOM 1345 C CA . TYR A 1 162 ? 19.420 33.790 -45.454 1.00 50.41 162 TYR A CA 1
ATOM 1346 C C . TYR A 1 162 ? 18.036 34.339 -45.845 1.00 50.41 162 TYR A C 1
ATOM 1348 O O . TYR A 1 162 ? 17.074 34.100 -45.123 1.00 50.41 162 TYR A O 1
ATOM 1356 N N . CYS A 1 163 ? 17.892 34.999 -47.000 1.00 44.03 163 CYS A N 1
ATOM 1357 C CA . CYS A 1 163 ? 16.588 35.459 -47.504 1.00 44.03 163 CYS A CA 1
ATOM 1358 C C . CYS A 1 163 ? 15.846 34.443 -48.400 1.00 44.03 163 CYS A C 1
ATOM 1360 O O . CYS A 1 163 ? 14.854 34.819 -49.013 1.00 44.03 163 CYS A O 1
ATOM 1362 N N . ILE A 1 164 ? 16.297 33.185 -48.517 1.00 45.84 164 ILE A N 1
ATOM 1363 C CA . ILE A 1 164 ? 15.697 32.213 -49.464 1.00 45.84 164 ILE A CA 1
ATOM 1364 C C . ILE A 1 164 ? 14.833 31.130 -48.788 1.00 45.84 164 ILE A C 1
ATOM 1366 O O . ILE A 1 164 ? 14.113 30.419 -49.477 1.00 45.84 164 ILE A O 1
ATOM 1370 N N . PHE A 1 165 ? 14.801 31.027 -47.459 1.00 43.09 165 PHE A N 1
ATOM 1371 C CA . PHE A 1 165 ? 13.943 30.041 -46.787 1.00 43.09 165 PHE A CA 1
ATOM 1372 C C . PHE A 1 165 ? 13.130 30.687 -45.664 1.00 43.09 165 PHE A C 1
ATOM 1374 O O . PHE A 1 165 ? 13.465 30.568 -44.487 1.00 43.09 165 PHE A O 1
ATOM 1381 N N . TYR A 1 166 ? 12.074 31.391 -46.069 1.00 41.00 166 TYR A N 1
ATOM 1382 C CA . TYR A 1 166 ? 10.847 31.565 -45.293 1.00 41.00 166 TYR A CA 1
ATOM 1383 C C . TYR A 1 166 ? 9.714 30.882 -46.055 1.00 41.00 166 TYR A C 1
ATOM 1385 O O . TYR A 1 166 ? 9.721 30.998 -47.303 1.00 41.00 166 TYR A O 1
#

Organism: Plasmodium cynomolgi (strain B) (NCBI:txid1120755)

pLDDT: mean 76.4, std 15.55, range [41.0, 96.25]

Sequence (166 aa):
KNKNYNVAFNLYTDFLNSYISNNQDNIIQNYKEECEKIILEKSAKVIELYENFNNDSKICKCDCAKKCSDLYIEYVKECNNNDNDYCRELENFKHKYEEKMKSIETCSNGAHKILPSPIKQDLRVIVIIPIIILTTLSFLLFVLYKVKLFDLPINNRYYTYYCIFY

Secondary structure (DSSP, 8-state):
--HHHHHHHHHHHHHHHHHHHTS--HHHHHHHHHHHHHHHHHHHHHHHHHHHHHSSSS---HHHHHHHHHHHHHHGGG--SS--HHHHHHHHHHHHHHHHHTTSPPPTT---SSPPPSS---HHHHHHHHHHHHHHHHHHHHHHHHHHHHSS---TTSGGGTTS--